Protein AF-A0A2V9HTV8-F1 (afdb_monomer)

Structure (mmCIF, N/CA/C/O backbone):
data_AF-A0A2V9HTV8-F1
#
_entry.id   AF-A0A2V9HTV8-F1
#
loop_
_atom_site.group_PDB
_atom_site.id
_atom_site.type_symbol
_atom_site.label_atom_id
_atom_site.label_alt_id
_atom_site.label_comp_id
_atom_site.label_asym_id
_atom_site.label_entity_id
_atom_site.label_seq_id
_atom_site.pdbx_PDB_ins_code
_atom_site.Cartn_x
_atom_site.Cartn_y
_atom_site.Cartn_z
_atom_site.occupancy
_atom_site.B_iso_or_equiv
_atom_site.auth_seq_id
_atom_site.auth_comp_id
_atom_site.auth_asym_id
_atom_site.auth_atom_id
_atom_site.pdbx_PDB_model_num
ATOM 1 N N . MET A 1 1 ? 44.828 -43.468 23.298 1.00 42.31 1 MET A N 1
ATOM 2 C CA . MET A 1 1 ? 44.439 -43.102 24.678 1.00 42.31 1 MET A CA 1
ATOM 3 C C . MET A 1 1 ? 43.113 -42.371 24.552 1.00 42.31 1 MET A C 1
ATOM 5 O O . MET A 1 1 ? 43.125 -41.281 24.014 1.00 42.31 1 MET A O 1
ATOM 9 N N . LEU A 1 2 ? 41.938 -42.999 24.638 1.00 39.59 2 LEU A N 1
ATOM 10 C CA . LEU A 1 2 ? 41.305 -43.716 25.755 1.00 39.59 2 LEU A CA 1
ATOM 11 C C . LEU A 1 2 ? 41.186 -42.886 27.045 1.00 39.59 2 LEU A C 1
ATOM 13 O O . LEU A 1 2 ? 42.199 -42.633 27.688 1.00 39.59 2 LEU A O 1
ATOM 17 N N . VAL A 1 3 ? 39.909 -42.652 27.400 1.00 42.47 3 VAL A N 1
ATOM 18 C CA . VAL A 1 3 ? 39.307 -42.541 28.746 1.00 42.47 3 VAL A CA 1
ATOM 19 C C . VAL A 1 3 ? 39.385 -41.162 29.417 1.00 42.47 3 VAL A C 1
ATOM 21 O O . VAL A 1 3 ? 40.435 -40.540 29.399 1.00 42.47 3 VAL A O 1
ATOM 24 N N . SER A 1 4 ? 38.379 -40.626 30.116 1.00 41.91 4 SER A N 1
ATOM 25 C CA . SER A 1 4 ? 36.925 -40.843 30.294 1.00 41.91 4 SER A CA 1
ATOM 26 C C . SER A 1 4 ? 36.493 -39.911 31.445 1.00 41.91 4 SER A C 1
ATOM 28 O O . SER A 1 4 ? 37.281 -39.722 32.365 1.00 41.91 4 SER A O 1
ATOM 30 N N . SER A 1 5 ? 35.219 -39.492 31.438 1.00 42.72 5 SER A N 1
ATOM 31 C CA . SER A 1 5 ? 34.345 -39.275 32.617 1.00 42.72 5 SER A CA 1
ATOM 32 C C . SER A 1 5 ? 34.704 -38.130 33.603 1.00 42.72 5 SER A C 1
ATOM 34 O O . SER A 1 5 ? 35.845 -37.724 33.735 1.00 42.72 5 SER A O 1
ATOM 36 N N . SER A 1 6 ? 33.770 -37.495 34.318 1.00 41.62 6 SER A N 1
ATOM 37 C CA . SER A 1 6 ? 32.569 -38.065 34.933 1.00 41.62 6 SER A CA 1
ATOM 38 C C . SER A 1 6 ? 31.512 -37.006 35.252 1.00 41.62 6 SER A C 1
ATOM 40 O O . SER A 1 6 ? 31.788 -35.993 35.887 1.00 41.62 6 SER A O 1
ATOM 42 N N . SER A 1 7 ? 30.278 -37.328 34.885 1.00 47.00 7 SER A N 1
ATOM 43 C CA . SER A 1 7 ? 29.028 -36.844 35.462 1.00 47.00 7 SER A CA 1
ATOM 44 C C . SER A 1 7 ? 28.609 -37.735 36.641 1.00 47.00 7 SER A C 1
ATOM 46 O O . SER A 1 7 ? 28.584 -38.954 36.487 1.00 47.00 7 SER A O 1
ATOM 48 N N . THR A 1 8 ? 28.214 -37.138 37.765 1.00 44.12 8 THR A N 1
ATOM 49 C CA . THR A 1 8 ? 27.523 -37.750 38.927 1.00 44.12 8 THR A CA 1
ATOM 50 C C . THR A 1 8 ? 26.890 -36.595 39.713 1.00 44.12 8 THR A C 1
ATOM 52 O O . THR A 1 8 ? 27.555 -35.578 39.866 1.00 44.12 8 THR A O 1
ATOM 55 N N . GLY A 1 9 ? 25.675 -36.598 40.255 1.00 34.81 9 GLY A N 1
ATOM 56 C CA . GLY A 1 9 ? 24.605 -37.577 40.426 1.00 34.81 9 GLY A CA 1
ATOM 57 C C . GLY A 1 9 ? 23.534 -36.924 41.330 1.00 34.81 9 GLY A C 1
ATOM 58 O O . GLY A 1 9 ? 23.848 -36.037 42.120 1.00 34.81 9 GLY A O 1
ATOM 59 N N . THR A 1 10 ? 22.269 -37.315 41.180 1.00 42.50 10 THR A N 1
ATOM 60 C CA . THR A 1 10 ? 21.160 -37.103 42.147 1.00 42.50 10 THR A CA 1
ATOM 61 C C . THR A 1 10 ? 21.225 -38.199 43.252 1.00 42.50 10 THR A C 1
ATOM 63 O O . THR A 1 10 ? 22.145 -39.015 43.137 1.00 42.50 10 THR A O 1
ATOM 66 N N . PRO A 1 11 ? 20.291 -38.393 44.232 1.00 51.75 11 PRO A N 1
ATOM 67 C CA . PRO A 1 11 ? 19.027 -37.701 44.582 1.00 51.75 11 PRO A CA 1
ATOM 68 C C . PRO A 1 11 ? 18.702 -37.589 46.120 1.00 51.75 11 PRO A C 1
ATOM 70 O O . PRO A 1 11 ? 19.474 -38.032 46.957 1.00 51.75 11 PRO A O 1
ATOM 73 N N . TYR A 1 12 ? 17.489 -37.090 46.434 1.00 33.25 12 TYR A N 1
ATOM 74 C CA . TYR A 1 12 ? 16.622 -37.351 47.616 1.00 33.25 12 TYR A CA 1
ATOM 75 C C . TYR A 1 12 ? 17.035 -36.894 49.035 1.00 33.25 12 TYR A C 1
ATOM 77 O O . TYR A 1 12 ? 17.982 -37.414 49.606 1.00 33.25 12 TYR A O 1
ATOM 85 N N . ASP A 1 13 ? 16.171 -36.091 49.677 1.00 38.59 13 ASP A N 1
ATOM 86 C CA . ASP A 1 13 ? 15.741 -36.379 51.054 1.00 38.59 13 ASP A CA 1
ATOM 87 C C . ASP A 1 13 ? 14.323 -35.840 51.334 1.00 38.59 13 ASP A C 1
ATOM 89 O O . ASP A 1 13 ? 13.913 -34.796 50.827 1.00 38.59 13 ASP A O 1
ATOM 93 N N . SER A 1 14 ? 13.560 -36.613 52.101 1.00 42.34 14 SER A N 1
ATOM 94 C CA . SER A 1 14 ? 12.177 -36.382 52.516 1.00 42.34 14 SER A CA 1
ATOM 95 C C . SER A 1 14 ? 12.157 -36.233 54.029 1.00 42.34 14 SER A C 1
ATOM 97 O O . SER A 1 14 ?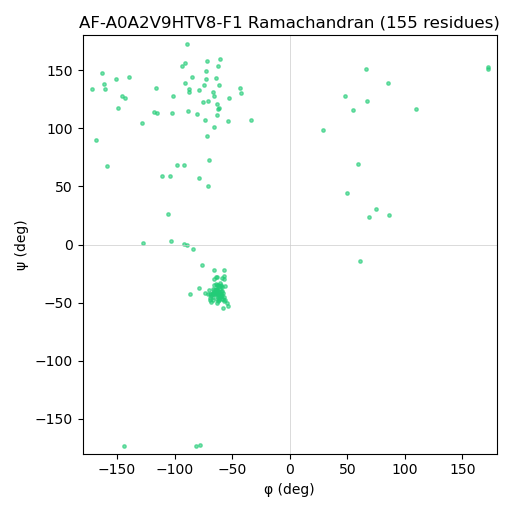 12.685 -37.101 54.712 1.00 42.34 14 SER A O 1
ATOM 99 N N . GLN A 1 15 ? 11.451 -35.245 54.583 1.00 39.50 15 GLN A N 1
ATOM 100 C CA . GLN A 1 15 ? 11.005 -35.357 55.973 1.00 39.50 15 GLN A CA 1
ATOM 101 C C . GLN A 1 15 ? 9.684 -34.628 56.219 1.00 39.50 15 GLN A C 1
ATOM 103 O O . GLN A 1 15 ? 9.564 -33.414 56.072 1.00 39.50 15 GLN A O 1
ATOM 108 N N . ALA A 1 16 ? 8.690 -35.430 56.596 1.00 37.16 16 ALA A N 1
ATOM 109 C CA . ALA A 1 16 ? 7.441 -35.022 57.211 1.00 37.16 16 ALA A CA 1
ATOM 110 C C . ALA A 1 16 ? 7.638 -34.883 58.731 1.00 37.16 16 ALA A C 1
ATOM 112 O O . ALA A 1 16 ? 8.337 -35.692 59.341 1.00 37.16 16 ALA A O 1
ATOM 113 N N . GLY A 1 17 ? 6.975 -33.901 59.342 1.00 35.94 17 GLY A N 1
ATOM 114 C CA . GLY A 1 17 ? 6.883 -33.719 60.791 1.00 35.94 17 GLY A CA 1
ATOM 115 C C . GLY A 1 17 ? 5.513 -33.147 61.154 1.00 35.94 17 GLY A C 1
ATOM 116 O O . GLY A 1 17 ? 5.056 -32.190 60.535 1.00 35.94 17 GLY A O 1
ATOM 117 N N . ALA A 1 18 ? 4.834 -33.798 62.095 1.00 35.00 18 ALA A N 1
ATOM 118 C CA . ALA A 1 18 ? 3.426 -33.627 62.431 1.00 35.00 18 ALA A CA 1
ATOM 119 C C . ALA A 1 18 ? 3.157 -32.617 63.572 1.00 35.00 18 ALA A C 1
ATOM 121 O O . ALA A 1 18 ? 3.994 -32.448 64.449 1.00 35.00 18 ALA A O 1
ATOM 122 N N . ALA A 1 19 ? 1.941 -32.046 63.527 1.00 35.50 19 ALA A N 1
ATOM 123 C CA . ALA A 1 19 ? 0.983 -31.678 64.592 1.00 35.50 19 ALA A CA 1
ATOM 124 C C . ALA A 1 19 ? 1.405 -30.888 65.858 1.00 35.50 19 ALA A C 1
ATOM 126 O O . ALA A 1 19 ? 2.208 -31.371 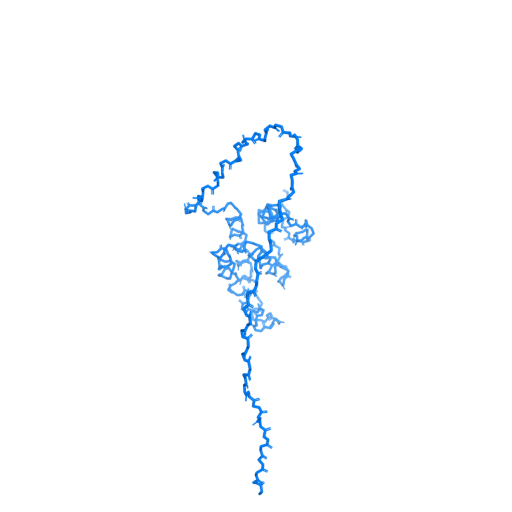66.644 1.00 35.50 19 ALA A O 1
ATOM 127 N N . ASP A 1 20 ? 0.686 -29.783 66.139 1.00 41.00 20 ASP A N 1
ATOM 128 C CA . ASP A 1 20 ? -0.145 -29.606 67.360 1.00 41.00 20 ASP A CA 1
ATOM 129 C C . ASP A 1 20 ? -1.159 -28.430 67.189 1.00 41.00 20 ASP A C 1
ATOM 131 O O . ASP A 1 20 ? -0.838 -27.474 66.474 1.00 41.00 20 ASP A O 1
ATOM 135 N N . PRO A 1 21 ? -2.382 -28.456 67.779 1.00 49.69 21 PRO A N 1
ATOM 136 C CA . PRO A 1 21 ? -3.416 -27.435 67.618 1.00 49.69 21 PRO A CA 1
ATOM 137 C C . PRO A 1 21 ? -3.492 -26.479 68.825 1.00 49.69 21 PRO A C 1
ATOM 139 O O . PRO A 1 21 ? -3.660 -26.895 69.968 1.00 49.69 21 PRO A O 1
ATOM 142 N N . GLY A 1 22 ? -3.447 -25.172 68.564 1.00 36.47 22 GLY A N 1
ATOM 143 C CA . GLY A 1 22 ? -3.573 -24.128 69.584 1.00 36.47 22 GLY A CA 1
ATOM 144 C C . GLY A 1 22 ? -4.824 -23.278 69.385 1.00 36.47 22 GLY A C 1
ATOM 145 O O . GLY A 1 22 ? -4.938 -22.548 68.405 1.00 36.47 22 GLY A O 1
ATOM 146 N N . ALA A 1 23 ? -5.758 -23.382 70.328 1.00 37.62 23 ALA A N 1
ATOM 147 C CA . ALA A 1 23 ? -6.948 -22.554 70.446 1.00 37.62 23 ALA A CA 1
ATOM 148 C C . ALA A 1 23 ? -6.609 -21.075 70.719 1.00 37.62 23 ALA A C 1
ATOM 150 O O . ALA A 1 23 ? -5.715 -20.768 71.502 1.00 37.62 23 ALA A O 1
ATOM 151 N N . GLY A 1 24 ? -7.391 -20.168 70.132 1.00 40.91 24 GLY A N 1
ATOM 152 C CA . GLY A 1 24 ? -7.340 -18.735 70.414 1.00 40.91 24 GLY A CA 1
ATOM 153 C C . GLY A 1 24 ? -8.542 -18.020 69.806 1.00 40.91 24 GLY A C 1
ATOM 154 O O . GLY A 1 24 ? -8.517 -17.620 68.647 1.00 40.91 24 GLY A O 1
ATOM 155 N N . GLN A 1 25 ? -9.621 -17.916 70.582 1.00 37.19 25 GLN A N 1
ATOM 156 C CA . GLN A 1 25 ? -10.710 -16.971 70.348 1.00 37.19 25 GLN A CA 1
ATOM 157 C C . GLN A 1 25 ? -10.196 -15.569 70.664 1.00 37.19 25 GLN A C 1
ATOM 159 O O . GLN A 1 25 ? -9.849 -15.358 71.816 1.00 37.19 25 GLN A O 1
ATOM 164 N N . GLU A 1 26 ? -10.259 -14.613 69.734 1.00 38.28 26 GLU A N 1
ATOM 165 C CA . GLU A 1 26 ? -10.462 -13.207 70.098 1.00 38.28 26 GLU A CA 1
ATOM 166 C C . GLU A 1 26 ? -11.360 -12.494 69.082 1.00 38.28 26 GLU A C 1
ATOM 168 O O . GLU A 1 26 ? -11.194 -12.523 67.864 1.00 38.28 26 GLU A O 1
ATOM 173 N N . THR A 1 27 ? -12.387 -11.902 69.667 1.00 39.66 27 THR A N 1
ATOM 174 C CA . THR A 1 27 ? -13.497 -11.151 69.108 1.00 39.66 27 THR A CA 1
ATOM 175 C C . THR A 1 27 ? -13.072 -9.763 68.638 1.00 39.66 27 THR A C 1
ATOM 177 O O . THR A 1 27 ? -12.414 -9.036 69.375 1.00 39.66 27 THR A O 1
ATOM 180 N N . GLY A 1 28 ? -13.560 -9.338 67.471 1.00 37.81 28 GLY A N 1
ATOM 181 C CA . GLY A 1 28 ? -13.394 -7.968 66.981 1.00 37.81 28 GLY A CA 1
ATOM 182 C C . GLY A 1 28 ? -14.435 -7.602 65.927 1.00 37.81 28 GLY A C 1
ATOM 183 O O . GLY A 1 28 ? -14.111 -7.435 64.757 1.00 37.81 28 GLY A O 1
ATOM 184 N N . ALA A 1 29 ? -15.707 -7.509 66.323 1.00 36.97 29 ALA A N 1
ATOM 185 C CA . ALA A 1 29 ? -16.778 -7.024 65.457 1.00 36.97 29 ALA A CA 1
ATOM 186 C C . ALA A 1 29 ? -16.665 -5.498 65.282 1.00 36.97 29 ALA A C 1
ATOM 188 O O . ALA A 1 29 ? -16.986 -4.741 66.196 1.00 36.97 29 ALA A O 1
ATOM 189 N N . SER A 1 30 ? -16.232 -5.051 64.099 1.00 40.44 30 SER A N 1
ATOM 190 C CA . SER A 1 30 ? -16.295 -3.647 63.681 1.00 40.44 30 SER A CA 1
ATOM 191 C C . SER A 1 30 ? -17.186 -3.499 62.447 1.00 40.44 30 SER A C 1
ATOM 193 O O . SER A 1 30 ? -16.926 -4.020 61.366 1.00 40.44 30 SER A O 1
ATOM 195 N N . THR A 1 31 ? -18.294 -2.808 62.678 1.00 47.94 31 THR A N 1
ATOM 196 C CA . THR A 1 31 ? -19.390 -2.395 61.796 1.00 47.94 31 THR A CA 1
ATOM 197 C C . THR A 1 31 ? -18.971 -1.862 60.418 1.00 47.94 31 THR A C 1
ATOM 199 O O . THR A 1 31 ? -18.177 -0.927 60.356 1.00 47.94 31 THR A O 1
ATOM 202 N N . ARG A 1 32 ? -19.643 -2.314 59.339 1.00 38.84 32 ARG A N 1
ATOM 203 C CA . ARG A 1 32 ? -20.146 -1.484 58.209 1.00 38.84 32 ARG A CA 1
ATOM 204 C C . ARG A 1 32 ? -21.046 -2.301 57.258 1.00 38.84 32 ARG A C 1
ATOM 206 O O . ARG A 1 32 ? -20.733 -3.429 56.903 1.00 38.84 32 ARG A O 1
ATOM 213 N N . ARG A 1 33 ? -22.194 -1.716 56.886 1.00 43.38 33 ARG A N 1
ATOM 214 C CA . ARG A 1 33 ? -23.213 -2.253 55.956 1.00 43.38 33 ARG A CA 1
ATOM 215 C C . ARG A 1 33 ? -22.781 -2.106 54.466 1.00 43.38 33 ARG A C 1
ATOM 217 O O . ARG A 1 33 ? -21.665 -1.674 54.201 1.00 43.38 33 ARG A O 1
ATOM 224 N N . PRO A 1 34 ? -23.668 -2.402 53.496 1.00 46.94 34 PRO A N 1
ATOM 225 C CA . PRO A 1 34 ? -23.554 -3.458 52.492 1.00 46.94 34 PRO A CA 1
ATOM 226 C C . PRO A 1 34 ? -22.868 -3.000 51.188 1.00 46.94 34 PRO A C 1
ATOM 228 O O . PRO A 1 34 ? -23.177 -1.936 50.649 1.00 46.94 34 PRO A O 1
ATOM 231 N N . ALA A 1 35 ? -22.001 -3.829 50.606 1.00 42.22 35 ALA A N 1
ATOM 232 C CA . ALA A 1 35 ? -21.516 -3.577 49.253 1.00 42.22 35 ALA A CA 1
ATOM 233 C C . ALA A 1 35 ? -22.559 -4.060 48.231 1.00 42.22 35 ALA A C 1
ATOM 235 O O . ALA A 1 35 ? -22.848 -5.250 48.117 1.00 42.22 35 ALA A O 1
ATOM 236 N N . ARG A 1 36 ? -23.144 -3.089 47.522 1.00 41.56 36 ARG A N 1
ATOM 237 C CA . ARG A 1 36 ? -23.938 -3.250 46.300 1.00 41.56 36 ARG A CA 1
ATOM 238 C C . ARG A 1 36 ? -23.297 -4.263 45.348 1.00 41.56 36 ARG A C 1
ATOM 240 O O . ARG A 1 36 ? -22.145 -4.093 44.963 1.00 41.56 36 ARG A O 1
ATOM 247 N N . LEU A 1 37 ? -24.098 -5.214 44.876 1.00 44.84 37 LEU A N 1
ATOM 248 C CA . LEU A 1 37 ? -23.867 -5.891 43.603 1.00 44.84 37 LEU A CA 1
ATOM 249 C C . LEU A 1 37 ? -23.971 -4.840 42.490 1.00 44.84 37 LEU A C 1
ATOM 251 O O . LEU A 1 37 ? -25.044 -4.289 42.244 1.00 44.84 37 LEU A O 1
ATOM 255 N N . THR A 1 38 ? -22.857 -4.524 41.840 1.00 52.59 38 THR A N 1
ATOM 256 C CA . THR A 1 38 ? -22.876 -3.883 40.526 1.00 52.59 38 THR A CA 1
ATOM 257 C C . THR A 1 38 ? -23.155 -4.968 39.481 1.00 52.59 38 THR A C 1
ATOM 259 O O . THR A 1 38 ? -22.505 -6.014 39.513 1.00 52.59 38 THR A O 1
ATOM 262 N N . PRO A 1 39 ? -24.082 -4.775 38.525 1.00 44.25 39 PRO A N 1
ATOM 263 C CA . PRO A 1 39 ? -24.077 -5.572 37.310 1.00 44.25 39 PRO A CA 1
ATOM 264 C C . PRO A 1 39 ? -22.877 -5.095 36.488 1.00 44.25 39 PRO A C 1
ATOM 266 O O . PRO A 1 39 ? -22.935 -4.084 35.788 1.00 44.25 39 PRO A O 1
ATOM 269 N N . GLY A 1 40 ? -21.748 -5.776 36.658 1.00 41.97 40 GLY A N 1
ATOM 270 C CA . GLY A 1 40 ? -20.586 -5.618 35.800 1.00 41.97 40 GLY A CA 1
ATOM 271 C C . GLY A 1 40 ? -20.938 -6.112 34.405 1.00 41.97 40 GLY A C 1
ATOM 272 O O . GLY A 1 40 ? -21.033 -7.312 34.188 1.00 41.97 40 GLY A O 1
ATOM 273 N N . VAL A 1 41 ? -21.209 -5.151 33.522 1.00 49.53 41 VAL A N 1
ATOM 274 C CA . VAL A 1 41 ? -21.026 -5.165 32.065 1.00 49.53 41 VAL A CA 1
ATOM 275 C C . VAL A 1 41 ? -21.134 -6.555 31.436 1.00 49.53 41 VAL A C 1
ATOM 277 O O . VAL A 1 41 ? -20.177 -7.326 31.402 1.00 49.53 41 VAL A O 1
ATOM 280 N N . SER A 1 42 ? -22.313 -6.847 30.883 1.00 41.75 42 SER A N 1
ATOM 281 C CA . SER A 1 42 ? -22.476 -7.924 29.912 1.00 41.75 42 SER A CA 1
ATOM 282 C C . SER A 1 42 ? -21.462 -7.684 28.793 1.00 41.75 42 SER A C 1
ATOM 284 O O . SER A 1 42 ? -21.586 -6.723 28.033 1.00 41.75 42 SER A O 1
ATOM 286 N N . SER A 1 43 ? -20.402 -8.494 28.766 1.00 43.81 43 SER A N 1
ATOM 287 C CA . SER A 1 43 ? -19.404 -8.503 27.702 1.00 43.81 43 SER A CA 1
ATOM 288 C C . SER A 1 43 ? -20.059 -9.087 26.455 1.00 43.81 43 SER A C 1
ATOM 290 O O . SER A 1 43 ? -19.820 -10.224 26.055 1.00 43.81 43 SER A O 1
ATOM 292 N N . THR A 1 44 ? -20.941 -8.301 25.845 1.00 47.69 44 THR A N 1
ATOM 293 C CA . THR A 1 44 ? -21.466 -8.540 24.506 1.00 47.69 44 THR A CA 1
ATOM 294 C C . THR A 1 44 ? -20.412 -8.088 23.499 1.00 47.69 44 THR A C 1
ATOM 296 O O . THR A 1 44 ? -20.660 -7.245 22.650 1.00 47.69 44 THR A O 1
ATOM 299 N N . TYR A 1 45 ? -19.211 -8.650 23.594 1.00 47.91 45 TYR A N 1
ATOM 300 C CA . TYR A 1 45 ? -18.326 -8.794 22.443 1.00 47.91 45 TYR A CA 1
ATOM 301 C C . TYR A 1 45 ? -18.384 -10.261 22.034 1.00 47.91 45 TYR A C 1
ATOM 303 O O . TYR A 1 45 ? -17.405 -11.005 22.061 1.00 47.91 45 TYR A O 1
ATOM 311 N N . ILE A 1 46 ? -19.603 -10.699 21.707 1.00 53.25 46 ILE A N 1
ATOM 312 C CA . ILE A 1 46 ? -19.790 -11.939 20.973 1.00 53.25 46 ILE A CA 1
ATOM 313 C C . ILE A 1 46 ? -19.075 -11.745 19.640 1.00 53.25 46 ILE A C 1
ATOM 315 O O . ILE A 1 46 ? -19.411 -10.855 18.862 1.00 53.25 46 ILE A O 1
ATOM 319 N N . ARG A 1 47 ? -18.057 -12.584 19.439 1.00 51.19 47 ARG A N 1
ATOM 320 C CA . ARG A 1 47 ? -17.374 -12.853 18.177 1.00 51.19 47 ARG A CA 1
ATOM 321 C C . ARG A 1 47 ? -18.351 -12.764 17.004 1.00 51.19 47 ARG A C 1
ATOM 323 O O . ARG A 1 47 ? -19.123 -13.692 16.783 1.00 51.19 47 ARG A O 1
ATOM 330 N N . PHE A 1 48 ? -18.244 -11.708 16.209 1.00 47.88 48 PHE A N 1
ATOM 331 C CA . PHE A 1 48 ? -18.673 -11.743 14.816 1.00 47.88 48 PHE A CA 1
ATOM 332 C C . PHE A 1 48 ? -17.452 -12.149 13.987 1.00 47.88 48 PHE A C 1
ATOM 334 O O . PHE A 1 48 ? -16.812 -11.341 13.323 1.00 47.88 48 PHE A O 1
ATOM 341 N N . ARG A 1 49 ? -17.039 -13.409 14.155 1.00 61.22 49 ARG A N 1
ATOM 342 C CA . ARG A 1 49 ? -16.075 -14.047 13.261 1.00 61.22 49 ARG A CA 1
ATOM 343 C C . ARG A 1 49 ? -16.898 -14.646 12.122 1.00 61.22 49 ARG A C 1
ATOM 345 O O . ARG A 1 49 ? -17.855 -15.352 12.412 1.00 61.22 49 ARG A O 1
ATOM 352 N N . GLU A 1 50 ? -16.460 -14.365 10.896 1.00 52.22 50 GLU A N 1
ATOM 353 C CA . GLU A 1 50 ? -16.823 -14.980 9.606 1.00 52.22 50 GLU A CA 1
ATOM 354 C C . GLU A 1 50 ? -17.665 -14.124 8.629 1.00 52.22 50 GLU A C 1
ATOM 356 O O . GLU A 1 50 ? -18.809 -13.759 8.877 1.00 52.22 50 GLU A O 1
ATOM 361 N N . SER A 1 51 ? -17.010 -13.862 7.483 1.00 50.62 51 SER A N 1
ATOM 362 C CA . SER A 1 51 ? -17.483 -13.412 6.161 1.00 50.62 51 SER A CA 1
ATOM 363 C C . SER A 1 51 ? -17.670 -11.921 5.827 1.00 50.62 51 SER A C 1
ATOM 365 O O . SER A 1 51 ? -18.380 -11.608 4.871 1.00 50.62 51 SER A O 1
ATOM 367 N N . ALA A 1 52 ? -16.974 -10.996 6.488 1.00 56.78 52 ALA A N 1
ATOM 368 C CA . ALA A 1 52 ? -16.757 -9.660 5.924 1.00 56.78 52 ALA A CA 1
ATOM 369 C C . ALA A 1 52 ? -15.266 -9.324 5.968 1.00 56.78 52 ALA A C 1
ATOM 371 O O . ALA A 1 52 ? -14.742 -9.020 7.036 1.00 56.78 52 ALA A O 1
ATOM 372 N N . VAL A 1 53 ? -14.587 -9.387 4.816 1.00 68.69 53 VAL A N 1
ATOM 373 C CA . VAL A 1 53 ? -13.221 -8.858 4.683 1.00 68.69 53 VAL A CA 1
ATOM 374 C C . VAL A 1 53 ? -13.241 -7.415 5.182 1.00 68.69 53 VAL A C 1
ATOM 376 O O . VAL A 1 53 ? -14.095 -6.612 4.753 1.00 68.69 53 VAL A O 1
ATOM 379 N N . SER A 1 54 ? -12.359 -7.098 6.131 1.00 87.88 54 SER A N 1
ATOM 380 C CA . SER A 1 54 ? -12.364 -5.780 6.748 1.00 87.88 54 SER A CA 1
ATOM 381 C C . SER A 1 54 ? -12.078 -4.718 5.678 1.00 87.88 54 SER A C 1
ATOM 383 O O . SER A 1 54 ? -11.509 -4.995 4.618 1.00 87.88 54 SER A O 1
ATOM 385 N N . LEU A 1 55 ? -12.554 -3.488 5.886 1.00 93.44 55 LEU A N 1
ATOM 386 C CA . LEU A 1 55 ? -12.219 -2.402 4.958 1.00 93.44 55 LEU A CA 1
ATOM 387 C C . LEU A 1 55 ? -10.705 -2.165 4.918 1.00 93.44 55 LEU A C 1
ATOM 389 O O . LEU A 1 55 ? -10.184 -1.860 3.853 1.00 93.44 55 LEU A O 1
ATOM 393 N N . LEU A 1 56 ? -10.027 -2.377 6.050 1.00 95.38 56 LEU A N 1
ATOM 394 C CA . LEU A 1 56 ? -8.578 -2.306 6.174 1.00 95.38 56 LEU A CA 1
ATOM 395 C C . LEU A 1 56 ? -7.888 -3.288 5.218 1.00 95.38 56 LEU A C 1
ATOM 397 O O . LEU A 1 56 ? -7.107 -2.849 4.378 1.00 95.38 56 LEU A O 1
ATOM 401 N N . ASP A 1 57 ? -8.243 -4.573 5.278 1.00 95.88 57 ASP A N 1
ATOM 402 C CA . ASP A 1 57 ? -7.626 -5.603 4.429 1.00 95.88 57 ASP A CA 1
ATOM 403 C C . ASP A 1 57 ? -7.880 -5.305 2.949 1.00 95.88 57 ASP A C 1
ATOM 405 O O . ASP A 1 57 ? -6.968 -5.383 2.134 1.00 95.88 57 ASP A O 1
ATOM 409 N N . ARG A 1 58 ? -9.095 -4.853 2.601 1.00 96.38 58 ARG A N 1
ATOM 410 C CA . ARG A 1 58 ? -9.427 -4.458 1.221 1.00 96.38 58 ARG A CA 1
ATOM 411 C C . ARG A 1 58 ? -8.614 -3.271 0.724 1.00 96.38 58 ARG A C 1
ATOM 413 O O . ARG A 1 58 ? -8.272 -3.236 -0.457 1.00 96.38 58 ARG A O 1
ATOM 420 N N . TRP A 1 59 ? -8.341 -2.281 1.573 1.00 98.06 59 TRP A N 1
ATOM 421 C CA . TRP A 1 59 ? -7.502 -1.144 1.191 1.00 98.06 59 TRP A CA 1
ATOM 422 C C . TRP A 1 59 ? -6.061 -1.580 0.943 1.00 98.06 59 TRP A C 1
ATOM 424 O O . TRP A 1 59 ? -5.476 -1.151 -0.049 1.00 98.06 59 TRP A O 1
ATOM 434 N N . ILE A 1 60 ? -5.526 -2.450 1.802 1.00 98.19 60 ILE A N 1
ATOM 435 C CA . ILE A 1 60 ? -4.167 -2.984 1.670 1.00 98.19 60 ILE A CA 1
ATOM 436 C C . ILE A 1 60 ? -4.058 -3.865 0.420 1.00 98.19 60 ILE A C 1
ATOM 438 O O . ILE A 1 60 ? -3.165 -3.647 -0.393 1.00 98.19 60 ILE A O 1
ATOM 442 N N . GLU A 1 61 ? -4.996 -4.789 0.205 1.00 97.50 61 GLU A N 1
ATOM 443 C CA . GLU A 1 61 ? -5.017 -5.668 -0.973 1.00 97.50 61 GLU A CA 1
ATOM 444 C C . GLU A 1 61 ? -5.137 -4.863 -2.278 1.00 97.50 61 GLU A C 1
ATOM 446 O O . GLU A 1 61 ? -4.390 -5.095 -3.227 1.00 97.50 61 GLU A O 1
ATOM 451 N N . SER A 1 62 ? -6.004 -3.844 -2.307 1.00 98.06 62 SER A N 1
ATOM 452 C CA . SER A 1 62 ? -6.148 -2.966 -3.480 1.00 98.06 62 SER A CA 1
ATOM 453 C C . SER A 1 62 ? -4.886 -2.139 -3.757 1.00 98.06 62 SER A C 1
ATOM 455 O O . SER A 1 62 ? -4.560 -1.880 -4.914 1.00 98.06 62 SER A O 1
ATOM 457 N N . ALA A 1 63 ? -4.165 -1.710 -2.715 1.00 98.31 63 ALA A N 1
ATOM 458 C CA . ALA A 1 63 ? -2.879 -1.037 -2.882 1.00 98.31 63 ALA A CA 1
ATOM 459 C C . ALA A 1 63 ? -1.808 -2.007 -3.413 1.00 98.31 63 ALA A C 1
ATOM 461 O O . ALA A 1 63 ? -1.072 -1.666 -4.341 1.00 98.31 63 ALA A O 1
ATOM 462 N N . ALA A 1 64 ? -1.768 -3.231 -2.877 1.00 98.12 64 ALA A N 1
ATOM 463 C CA . ALA A 1 64 ? -0.856 -4.288 -3.305 1.00 98.12 64 ALA A CA 1
ATOM 464 C C . ALA A 1 64 ? -1.036 -4.656 -4.787 1.00 98.12 64 ALA A C 1
ATOM 466 O O . ALA A 1 64 ? -0.049 -4.896 -5.481 1.00 98.12 64 ALA A O 1
ATOM 467 N N . ASP A 1 65 ? -2.271 -4.634 -5.300 1.00 98.19 65 ASP A N 1
ATOM 468 C CA . ASP A 1 65 ? -2.565 -4.869 -6.719 1.00 98.19 65 ASP A CA 1
ATOM 469 C C . ASP A 1 65 ? -1.832 -3.898 -7.651 1.00 98.19 65 ASP A C 1
ATOM 471 O O . ASP A 1 65 ? -1.208 -4.312 -8.635 1.00 98.19 65 ASP A O 1
ATOM 475 N N . GLU A 1 66 ? -1.894 -2.595 -7.362 1.00 98.06 66 GLU A N 1
ATOM 476 C CA . GLU A 1 66 ? -1.172 -1.614 -8.167 1.00 98.06 66 GLU A CA 1
ATOM 477 C C . GLU A 1 66 ? 0.341 -1.759 -7.993 1.00 98.06 66 GLU A C 1
ATOM 479 O O . GLU A 1 66 ? 1.072 -1.730 -8.987 1.00 98.06 66 GLU A O 1
ATOM 484 N N . VAL A 1 67 ? 0.808 -1.920 -6.756 1.00 97.69 67 VAL A N 1
ATOM 485 C CA . VAL A 1 67 ? 2.240 -1.993 -6.454 1.00 97.69 67 VAL A CA 1
ATOM 486 C C . VAL A 1 67 ? 2.882 -3.193 -7.146 1.00 97.69 67 VAL A C 1
ATOM 488 O O . VAL A 1 67 ? 3.854 -3.008 -7.877 1.00 97.69 67 VAL A O 1
ATOM 491 N N . GLN A 1 68 ? 2.293 -4.388 -7.053 1.00 97.25 68 GLN A N 1
ATOM 492 C CA . GLN A 1 68 ? 2.804 -5.573 -7.750 1.00 97.25 68 GLN A CA 1
ATOM 493 C C . GLN A 1 68 ? 2.814 -5.385 -9.274 1.00 97.25 68 GLN A C 1
ATOM 495 O O . GLN A 1 68 ? 3.758 -5.782 -9.959 1.00 97.25 68 GLN A O 1
ATOM 500 N N . ARG A 1 69 ? 1.792 -4.730 -9.840 1.00 96.00 69 ARG A N 1
ATOM 501 C CA . ARG A 1 69 ? 1.769 -4.409 -11.275 1.00 96.00 69 ARG A CA 1
ATOM 502 C C . ARG A 1 69 ? 2.941 -3.503 -11.671 1.00 96.00 69 ARG A C 1
ATOM 504 O O . ARG A 1 69 ? 3.525 -3.706 -12.735 1.00 96.00 69 ARG A O 1
ATOM 511 N N . LEU A 1 70 ? 3.275 -2.504 -10.853 1.00 94.75 70 LEU A N 1
ATOM 512 C CA . LEU A 1 70 ? 4.398 -1.592 -11.097 1.00 94.75 70 LEU A CA 1
ATOM 513 C C . LEU A 1 70 ? 5.753 -2.298 -10.961 1.00 94.75 70 LEU A C 1
ATOM 515 O O . LEU A 1 70 ? 6.604 -2.129 -11.835 1.00 94.75 70 LEU A O 1
ATOM 519 N N . VAL A 1 71 ? 5.907 -3.143 -9.942 1.00 92.25 71 VAL A N 1
ATOM 520 C CA . VAL A 1 71 ? 7.074 -4.016 -9.743 1.00 92.25 71 VAL A CA 1
ATOM 521 C C . VAL A 1 71 ? 7.326 -4.858 -10.995 1.00 92.25 71 VAL A C 1
ATOM 523 O O . VAL A 1 71 ? 8.405 -4.806 -11.589 1.00 92.25 71 VAL A O 1
ATOM 526 N N . ASN A 1 72 ? 6.294 -5.557 -11.475 1.00 91.31 72 ASN A N 1
ATOM 527 C CA . ASN A 1 72 ? 6.380 -6.408 -12.663 1.00 91.31 72 ASN A CA 1
ATOM 528 C C . ASN A 1 72 ? 6.781 -5.610 -13.916 1.00 91.31 72 ASN A C 1
ATOM 530 O O . ASN A 1 72 ? 7.592 -6.069 -14.723 1.00 91.31 72 ASN A O 1
ATOM 534 N N . LEU A 1 73 ? 6.250 -4.391 -14.080 1.00 90.62 73 LEU A N 1
ATOM 535 C CA . LEU A 1 73 ? 6.627 -3.497 -15.179 1.00 90.62 73 LEU A CA 1
ATOM 536 C C . LEU A 1 73 ? 8.098 -3.075 -15.105 1.00 90.62 73 LEU A C 1
ATOM 538 O O . LEU A 1 73 ? 8.756 -2.979 -16.142 1.00 90.62 73 LEU A O 1
ATOM 542 N N . GLN A 1 74 ? 8.619 -2.808 -13.911 1.00 87.81 74 GLN A N 1
ATOM 543 C CA . GLN A 1 74 ? 10.011 -2.411 -13.741 1.00 87.81 74 GLN A CA 1
ATOM 544 C C . GLN A 1 74 ? 10.963 -3.580 -13.988 1.00 87.81 74 GLN A C 1
ATOM 546 O O . GLN A 1 74 ? 11.925 -3.403 -14.733 1.00 87.81 74 GLN A O 1
ATOM 551 N N . PHE A 1 75 ? 10.655 -4.782 -13.492 1.00 84.88 75 PHE A N 1
ATOM 552 C CA . PHE A 1 75 ? 11.418 -5.992 -13.818 1.00 84.88 75 PHE A CA 1
ATOM 553 C C . PHE A 1 75 ? 11.446 -6.270 -15.325 1.00 84.88 75 PHE A C 1
ATOM 555 O O . PHE A 1 75 ? 12.508 -6.566 -15.881 1.00 84.88 75 PHE A O 1
ATOM 562 N N . ALA A 1 76 ? 10.309 -6.099 -16.008 1.00 84.88 76 ALA A N 1
ATOM 563 C CA . ALA A 1 76 ? 10.228 -6.250 -17.459 1.00 84.88 76 ALA A CA 1
ATOM 564 C C . ALA A 1 76 ? 11.089 -5.217 -18.214 1.00 84.88 76 ALA A C 1
ATOM 566 O O . ALA A 1 76 ? 11.662 -5.540 -19.252 1.00 84.88 76 ALA A O 1
ATOM 567 N N . ARG A 1 77 ? 11.203 -3.983 -17.701 1.00 82.00 77 ARG A N 1
ATOM 568 C CA . ARG A 1 77 ? 12.025 -2.911 -18.297 1.00 82.00 77 ARG A CA 1
ATOM 569 C C . ARG A 1 77 ? 13.515 -3.052 -17.993 1.00 82.00 77 ARG A C 1
ATOM 571 O O . ARG A 1 77 ? 14.331 -2.730 -18.850 1.00 82.00 77 ARG A O 1
ATOM 578 N N . ALA A 1 78 ? 13.861 -3.489 -16.785 1.00 71.31 78 ALA A N 1
ATOM 579 C CA . ALA A 1 78 ? 15.239 -3.568 -16.310 1.00 71.31 78 ALA A CA 1
ATOM 580 C C . ALA A 1 78 ? 16.010 -4.757 -16.900 1.00 71.31 78 ALA A C 1
ATOM 582 O O . ALA A 1 78 ? 17.236 -4.760 -16.853 1.00 71.31 78 ALA A O 1
ATOM 583 N N . G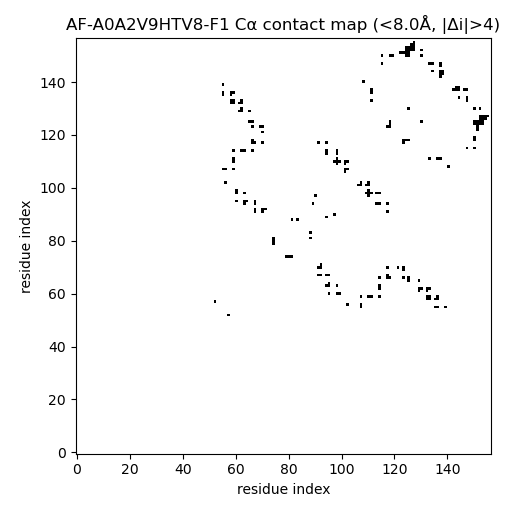LY A 1 79 ? 15.316 -5.763 -17.447 1.00 61.06 79 GLY A N 1
ATOM 584 C CA . GLY A 1 79 ? 15.957 -6.984 -17.923 1.00 61.06 79 GLY A CA 1
ATOM 585 C C . GLY A 1 79 ? 16.708 -7.681 -16.786 1.00 61.06 79 GLY A C 1
ATOM 586 O O . GLY A 1 79 ? 17.931 -7.689 -16.771 1.00 61.06 79 GLY A O 1
ATOM 587 N N . VAL A 1 80 ? 15.972 -8.239 -15.818 1.00 56.91 80 VAL A N 1
ATOM 588 C CA . VAL A 1 80 ? 16.448 -9.103 -14.704 1.00 56.91 80 VAL A CA 1
ATOM 589 C C . VAL A 1 80 ? 17.468 -8.478 -13.728 1.00 56.91 80 VAL A C 1
ATOM 591 O O . VAL A 1 80 ? 17.651 -9.000 -12.634 1.00 56.91 80 VAL A O 1
ATOM 594 N N . MET A 1 81 ? 18.106 -7.346 -14.028 1.00 51.53 81 MET A N 1
ATOM 595 C CA . MET A 1 81 ? 19.160 -6.790 -13.172 1.00 51.53 81 MET A CA 1
ATOM 596 C C . MET A 1 81 ? 18.649 -5.688 -12.243 1.00 51.53 81 MET A C 1
ATOM 598 O O . MET A 1 81 ? 19.031 -4.527 -12.366 1.00 51.53 81 MET A O 1
ATOM 602 N N . VAL A 1 82 ? 17.822 -6.061 -11.266 1.00 55.16 82 VAL A N 1
ATOM 603 C CA . VAL A 1 82 ? 17.785 -5.317 -9.997 1.00 55.16 82 VAL A CA 1
ATOM 604 C C . VAL A 1 82 ? 18.842 -5.972 -9.111 1.00 55.16 82 VAL A C 1
ATOM 606 O O . VAL A 1 82 ? 18.714 -7.152 -8.794 1.00 55.16 82 VAL A O 1
ATOM 609 N N . GLN A 1 83 ? 19.914 -5.251 -8.761 1.00 52.94 83 GLN A N 1
ATOM 610 C CA . GLN A 1 83 ? 20.971 -5.719 -7.845 1.00 52.94 83 GLN A CA 1
ATOM 611 C C . GLN A 1 83 ? 20.467 -5.794 -6.389 1.00 52.94 83 GLN A C 1
ATOM 613 O O . GLN A 1 83 ? 21.089 -5.255 -5.481 1.00 52.94 83 GLN A O 1
ATOM 618 N N . ALA A 1 84 ? 19.325 -6.433 -6.170 1.00 56.41 84 ALA A N 1
ATOM 619 C CA . ALA A 1 84 ? 18.844 -6.784 -4.846 1.00 56.41 84 ALA A CA 1
ATOM 620 C C . ALA A 1 84 ? 19.352 -8.194 -4.502 1.00 56.41 84 ALA A C 1
ATOM 622 O O . ALA A 1 84 ? 19.692 -8.973 -5.404 1.00 56.41 84 ALA A O 1
ATOM 623 N N . SER A 1 85 ? 19.455 -8.539 -3.217 1.00 58.75 85 SER A N 1
ATOM 624 C CA . SER A 1 85 ? 19.796 -9.916 -2.856 1.00 58.75 85 SER A CA 1
ATOM 625 C C . SER A 1 85 ? 18.723 -10.878 -3.390 1.00 58.75 85 SER A C 1
ATOM 627 O O . SER A 1 85 ? 17.592 -10.478 -3.662 1.00 58.75 85 SER A O 1
ATOM 629 N N . ALA A 1 86 ? 19.042 -12.166 -3.537 1.00 58.28 86 ALA A N 1
ATOM 630 C CA . ALA A 1 86 ? 18.052 -13.150 -3.992 1.00 58.28 86 ALA A CA 1
ATOM 631 C C . ALA A 1 86 ? 16.797 -13.198 -3.088 1.00 58.28 86 ALA A C 1
ATOM 633 O O . ALA A 1 86 ? 15.714 -13.528 -3.565 1.00 58.28 86 ALA A O 1
ATOM 634 N N . LEU A 1 87 ? 16.937 -12.848 -1.801 1.00 55.41 87 LEU A N 1
ATOM 635 C CA . LEU A 1 87 ? 15.828 -12.754 -0.849 1.00 55.41 87 LEU A CA 1
ATOM 636 C C . L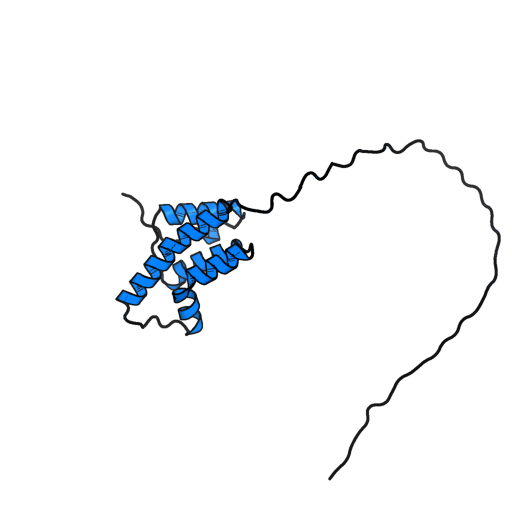EU A 1 87 ? 14.966 -11.507 -1.099 1.00 55.41 87 LEU A C 1
ATOM 638 O O . LEU A 1 87 ? 13.743 -11.608 -1.105 1.00 55.41 87 LEU A O 1
ATOM 642 N N . ASP A 1 88 ? 15.598 -10.368 -1.383 1.00 65.44 88 ASP A N 1
ATOM 643 C CA . ASP A 1 88 ? 14.902 -9.119 -1.720 1.00 65.44 88 ASP A CA 1
ATOM 644 C C . ASP A 1 88 ? 14.144 -9.258 -3.050 1.00 65.44 88 ASP A C 1
ATOM 646 O O . ASP A 1 88 ? 12.997 -8.840 -3.178 1.00 65.44 88 ASP A O 1
ATOM 650 N N . GLN A 1 89 ? 14.734 -9.943 -4.036 1.00 68.25 89 GLN A N 1
ATOM 651 C CA . GLN A 1 89 ? 14.055 -10.236 -5.300 1.00 68.25 89 GLN A CA 1
ATOM 652 C C . GLN A 1 89 ? 12.816 -11.122 -5.108 1.00 68.25 89 GLN A C 1
ATOM 654 O O . GLN A 1 89 ? 11.801 -10.875 -5.758 1.00 68.25 89 GLN A O 1
ATOM 659 N N . ALA A 1 90 ? 12.871 -12.117 -4.215 1.00 70.88 90 ALA A N 1
ATOM 660 C CA . ALA A 1 90 ? 11.719 -12.966 -3.903 1.00 70.88 90 ALA A CA 1
ATOM 661 C C . ALA A 1 90 ? 10.603 -12.174 -3.198 1.00 70.88 90 ALA A C 1
ATOM 663 O O . ALA A 1 90 ? 9.436 -12.300 -3.563 1.00 70.88 90 ALA A O 1
ATOM 664 N N . GLY A 1 91 ? 10.970 -11.297 -2.255 1.00 80.62 91 GLY A N 1
ATOM 665 C CA . GLY A 1 91 ? 10.028 -10.417 -1.555 1.00 80.62 91 GLY A CA 1
ATOM 666 C C . GLY A 1 91 ? 9.308 -9.417 -2.469 1.00 80.62 91 GLY A C 1
ATOM 667 O O . GLY A 1 91 ? 8.176 -9.032 -2.178 1.00 80.62 91 GLY A O 1
ATOM 668 N N . LEU A 1 92 ? 9.938 -9.023 -3.580 1.00 84.94 92 LEU A N 1
ATOM 669 C CA . LEU A 1 92 ? 9.348 -8.156 -4.603 1.00 84.94 92 LEU A CA 1
ATOM 670 C C . LEU A 1 92 ? 8.540 -8.938 -5.652 1.00 84.94 92 LEU A C 1
ATOM 672 O O . LEU A 1 92 ? 7.468 -8.493 -6.064 1.00 84.94 92 LEU A O 1
ATOM 676 N N . HIS A 1 93 ? 9.047 -10.082 -6.118 1.00 85.69 93 HIS A N 1
ATOM 677 C CA . HIS A 1 93 ? 8.408 -10.854 -7.187 1.00 85.69 93 HIS A CA 1
ATOM 678 C C . HIS A 1 93 ? 7.063 -11.446 -6.747 1.00 85.69 93 HIS A C 1
ATOM 680 O O . HIS A 1 93 ? 6.080 -11.290 -7.466 1.00 85.69 93 HIS A O 1
ATOM 686 N N . ASP A 1 94 ? 7.014 -12.039 -5.551 1.00 88.94 94 ASP A N 1
ATOM 687 C CA . ASP A 1 94 ? 5.818 -12.684 -4.984 1.00 88.94 94 ASP A CA 1
ATOM 688 C C . ASP A 1 94 ? 5.197 -11.828 -3.860 1.00 88.94 94 ASP A C 1
ATOM 690 O O . ASP A 1 94 ? 4.579 -12.322 -2.912 1.00 88.94 94 ASP A O 1
ATOM 694 N N . GLY A 1 95 ? 5.419 -10.509 -3.911 1.00 94.25 95 GLY A N 1
ATOM 695 C CA . GLY A 1 95 ? 5.070 -9.604 -2.819 1.00 94.25 95 GLY A CA 1
ATOM 696 C C . GLY A 1 95 ? 3.573 -9.576 -2.522 1.00 94.25 95 GLY A C 1
ATOM 697 O O . GLY A 1 95 ? 3.176 -9.531 -1.359 1.00 94.25 95 GLY A O 1
ATOM 698 N N . LYS A 1 96 ? 2.722 -9.681 -3.548 1.00 95.75 96 LYS A N 1
ATOM 699 C CA . LYS A 1 96 ? 1.268 -9.762 -3.364 1.00 95.75 96 LYS A CA 1
ATOM 700 C C . LYS A 1 96 ? 0.842 -11.037 -2.628 1.00 95.75 96 LYS A C 1
ATOM 702 O O . LYS A 1 96 ? -0.039 -10.960 -1.770 1.00 95.75 96 LYS A O 1
ATOM 707 N N . GLU A 1 97 ? 1.423 -12.192 -2.946 1.00 95.62 97 GLU A N 1
ATOM 708 C CA . GLU A 1 97 ? 1.142 -13.441 -2.233 1.00 95.62 97 GLU A CA 1
ATOM 709 C C . GLU A 1 97 ? 1.547 -13.340 -0.757 1.00 95.62 97 GLU A C 1
ATOM 711 O O . GLU A 1 97 ? 0.767 -13.727 0.111 1.00 95.62 97 GLU A O 1
ATOM 716 N N . ILE A 1 98 ? 2.709 -12.744 -0.473 1.00 95.62 98 ILE A N 1
ATOM 717 C CA . ILE A 1 98 ? 3.190 -12.494 0.895 1.00 95.62 98 ILE A CA 1
ATOM 718 C C . ILE A 1 98 ? 2.227 -11.571 1.658 1.00 95.62 98 ILE A C 1
ATOM 720 O O . ILE A 1 98 ? 1.828 -11.871 2.780 1.00 95.62 98 ILE A O 1
ATOM 724 N N . ILE A 1 99 ? 1.800 -10.465 1.040 1.00 97.56 99 ILE A N 1
ATOM 725 C CA . ILE A 1 99 ? 0.838 -9.523 1.634 1.00 97.56 99 ILE A CA 1
ATOM 726 C C . ILE A 1 99 ? -0.475 -10.228 1.975 1.00 97.56 99 ILE A C 1
ATOM 728 O O . ILE A 1 99 ? -1.035 -10.013 3.049 1.00 97.56 99 ILE A O 1
ATOM 732 N N . ARG A 1 100 ? -0.971 -11.077 1.070 1.00 96.75 100 ARG A N 1
ATOM 733 C CA . ARG A 1 100 ? -2.194 -11.845 1.303 1.00 96.75 100 ARG A CA 1
ATOM 734 C C . ARG A 1 100 ? -2.042 -12.810 2.475 1.00 96.75 100 ARG A C 1
ATOM 736 O O . ARG A 1 100 ? -2.962 -12.897 3.281 1.00 96.75 100 ARG A O 1
ATOM 743 N N . ASP A 1 101 ? -0.898 -13.480 2.592 1.00 96.50 101 ASP A N 1
ATOM 744 C CA . ASP A 1 101 ? -0.617 -14.378 3.712 1.00 96.50 101 ASP A CA 1
ATOM 745 C C . ASP A 1 101 ? -0.663 -13.631 5.056 1.00 96.50 101 ASP A C 1
ATOM 747 O O . ASP A 1 101 ? -1.339 -14.076 5.983 1.00 96.50 101 ASP A O 1
ATOM 751 N N . TYR A 1 102 ? -0.070 -12.434 5.145 1.00 96.94 102 TYR A N 1
ATOM 752 C CA . TYR A 1 102 ? -0.189 -11.594 6.344 1.00 96.94 102 TYR A CA 1
ATOM 753 C C . TYR A 1 102 ? -1.644 -11.220 6.661 1.00 96.94 102 TYR A C 1
ATOM 755 O O . TYR A 1 102 ? -2.068 -11.283 7.817 1.00 96.94 102 TYR A O 1
ATOM 763 N N . LEU A 1 103 ? -2.443 -10.853 5.654 1.00 96.19 103 LEU A N 1
ATOM 764 C CA . LEU A 1 103 ? -3.858 -10.519 5.858 1.00 96.19 103 LEU A CA 1
ATOM 765 C C . LEU A 1 103 ? -4.675 -11.731 6.333 1.00 96.19 103 LEU A C 1
ATOM 767 O O . LEU A 1 103 ? -5.464 -11.600 7.271 1.00 96.19 103 LEU A O 1
ATOM 771 N N . ASP A 1 104 ? -4.449 -12.909 5.749 1.00 95.56 104 ASP A N 1
ATOM 772 C CA . ASP A 1 104 ? -5.127 -14.157 6.122 1.00 95.56 104 ASP A CA 1
ATOM 773 C C . ASP A 1 104 ? -4.793 -14.584 7.570 1.00 95.56 104 ASP A C 1
ATOM 775 O O . ASP A 1 104 ? -5.630 -15.180 8.260 1.00 95.56 104 ASP A O 1
ATOM 779 N N . HIS A 1 105 ? -3.617 -14.199 8.077 1.00 94.88 105 HIS A N 1
ATOM 780 C CA . HIS A 1 105 ? -3.197 -14.406 9.467 1.00 94.88 105 HIS A CA 1
ATOM 781 C C . HIS A 1 105 ? -3.592 -13.271 10.429 1.00 94.88 105 HIS A C 1
ATOM 783 O O . HIS A 1 105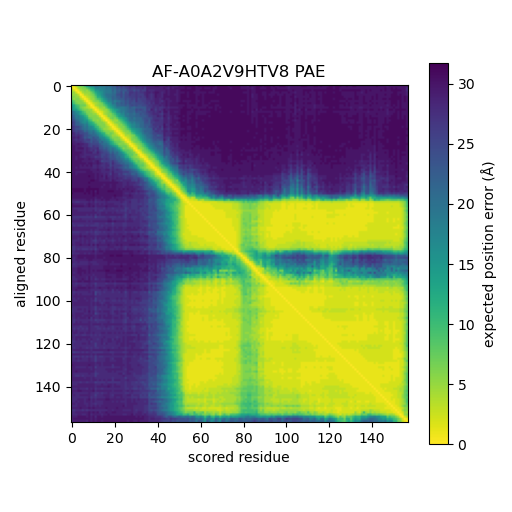 ? -3.364 -13.376 11.637 1.00 94.88 105 HIS A O 1
ATOM 789 N N . GLY A 1 106 ? -4.262 -12.221 9.942 1.00 94.81 106 GLY A N 1
ATOM 790 C CA . GLY A 1 106 ? -4.692 -11.092 10.767 1.00 94.81 106 GLY A CA 1
ATOM 791 C C . GLY A 1 106 ? -3.552 -10.148 11.153 1.00 94.81 106 GLY A C 1
ATOM 792 O O . GLY A 1 106 ? -3.615 -9.514 12.208 1.00 94.81 106 GLY A O 1
ATOM 793 N N . GLU A 1 107 ? -2.537 -10.032 10.296 1.00 96.69 107 GLU A N 1
ATOM 794 C CA . GLU A 1 107 ? -1.346 -9.194 10.463 1.00 96.69 107 GLU A CA 1
ATOM 795 C C . GLU A 1 107 ? -1.331 -8.008 9.467 1.00 96.69 107 GLU A C 1
ATOM 797 O O . GLU A 1 107 ? -0.390 -7.843 8.689 1.00 96.69 107 GLU A O 1
ATOM 802 N N . PRO A 1 108 ? -2.347 -7.119 9.470 1.00 96.31 108 PRO A N 1
ATOM 803 C CA . PRO A 1 108 ? -2.455 -6.040 8.484 1.00 96.31 108 PRO A CA 1
ATOM 804 C C . PRO A 1 108 ? -1.334 -4.996 8.593 1.00 96.31 108 PRO A C 1
ATOM 806 O O . PRO A 1 108 ? -1.044 -4.305 7.619 1.00 96.31 108 PRO A O 1
ATOM 809 N N . GLY A 1 109 ? -0.686 -4.888 9.758 1.00 96.06 109 GLY A N 1
ATOM 810 C CA . GLY A 1 109 ? 0.500 -4.050 9.933 1.00 96.06 109 GLY A CA 1
ATOM 811 C C . GLY A 1 109 ? 1.661 -4.531 9.062 1.00 96.06 109 GLY A C 1
ATOM 812 O O . GLY A 1 109 ? 2.180 -3.748 8.273 1.00 96.06 109 GLY A O 1
ATOM 813 N N . LEU A 1 110 ? 1.984 -5.829 9.125 1.00 96.81 110 LEU A N 1
ATOM 814 C CA . LEU A 1 110 ? 3.026 -6.442 8.291 1.00 96.81 110 LEU A CA 1
ATOM 815 C C . LEU A 1 110 ? 2.655 -6.391 6.807 1.00 96.81 110 LEU A C 1
ATOM 817 O O . LEU A 1 110 ? 3.497 -6.102 5.962 1.00 96.81 110 LEU A O 1
ATOM 821 N N . ALA A 1 111 ? 1.374 -6.589 6.490 1.00 98.06 111 ALA A N 1
ATOM 822 C CA . ALA A 1 111 ? 0.867 -6.455 5.130 1.00 98.06 111 ALA A CA 1
ATOM 823 C C . ALA A 1 111 ? 1.103 -5.041 4.560 1.00 98.06 111 ALA A C 1
ATOM 825 O O . ALA A 1 111 ? 1.592 -4.898 3.439 1.00 98.06 111 ALA A O 1
ATOM 826 N N . LEU A 1 112 ? 0.795 -3.986 5.328 1.00 98.06 112 LEU A N 1
ATOM 827 C CA . LEU A 1 112 ? 1.034 -2.607 4.894 1.00 98.06 112 LEU A CA 1
ATOM 828 C C . LEU A 1 112 ? 2.529 -2.267 4.840 1.00 98.06 112 LEU A C 1
ATOM 830 O O . LEU A 1 112 ? 2.958 -1.588 3.909 1.00 98.06 112 LEU A O 1
ATOM 834 N N . GLU A 1 113 ? 3.323 -2.734 5.802 1.00 96.75 113 GLU A N 1
ATOM 835 C CA . GLU A 1 113 ? 4.780 -2.567 5.782 1.00 96.75 113 GLU A CA 1
ATOM 836 C C . GLU A 1 113 ? 5.394 -3.195 4.528 1.00 96.75 113 GLU A C 1
ATOM 838 O O . GLU A 1 113 ? 6.235 -2.567 3.888 1.00 96.75 113 GLU A O 1
ATOM 843 N N . HIS A 1 114 ? 4.912 -4.367 4.104 1.00 97.50 114 HIS A N 1
ATOM 844 C CA . HIS A 1 114 ? 5.385 -5.014 2.879 1.00 97.50 114 HIS A CA 1
ATOM 845 C C . HIS A 1 114 ? 5.007 -4.224 1.618 1.00 97.50 114 HIS A C 1
ATOM 847 O O . HIS A 1 114 ? 5.829 -4.078 0.717 1.00 97.50 114 HIS A O 1
ATOM 853 N N . VAL A 1 115 ? 3.807 -3.627 1.568 1.00 98.25 115 VAL A N 1
ATOM 854 C CA . VAL A 1 115 ? 3.429 -2.690 0.488 1.00 98.25 115 VAL A CA 1
ATOM 855 C C . VAL A 1 115 ? 4.402 -1.508 0.421 1.00 98.25 115 VAL A C 1
ATOM 857 O O . VAL A 1 115 ? 4.856 -1.144 -0.664 1.00 98.25 115 VAL A O 1
ATOM 860 N N . LEU A 1 116 ? 4.725 -0.900 1.567 1.00 97.25 116 LEU A N 1
ATOM 861 C CA . LEU A 1 116 ? 5.633 0.249 1.638 1.00 97.25 116 LEU A CA 1
ATOM 862 C C . LEU A 1 116 ? 7.062 -0.130 1.244 1.00 97.25 116 LEU A C 1
ATOM 864 O O . LEU A 1 116 ? 7.676 0.596 0.465 1.00 97.25 116 LEU A O 1
ATOM 868 N N . TYR A 1 117 ? 7.542 -1.286 1.702 1.00 94.56 117 TYR A N 1
ATOM 869 C CA . TYR A 1 117 ? 8.826 -1.857 1.304 1.00 94.56 117 TYR A CA 1
ATOM 870 C C . TYR A 1 117 ? 8.936 -1.981 -0.219 1.00 94.56 117 TYR A C 1
ATOM 872 O O . TYR A 1 117 ? 9.889 -1.478 -0.807 1.00 94.56 117 TYR A O 1
ATOM 880 N N . MET A 1 118 ? 7.934 -2.569 -0.882 1.00 94.88 118 MET A N 1
ATOM 881 C CA . MET A 1 118 ? 7.950 -2.726 -2.340 1.00 94.88 118 MET A CA 1
ATOM 882 C C . MET A 1 118 ? 7.979 -1.382 -3.081 1.00 94.88 118 MET A C 1
ATOM 884 O O . MET A 1 118 ? 8.584 -1.279 -4.146 1.00 94.88 118 MET A O 1
ATOM 888 N N . ILE A 1 119 ? 7.315 -0.355 -2.543 1.00 95.06 119 ILE A N 1
ATOM 889 C CA . ILE A 1 119 ? 7.339 0.999 -3.108 1.00 95.06 119 ILE A CA 1
ATOM 890 C C . ILE A 1 119 ? 8.720 1.636 -2.936 1.00 95.06 119 ILE A C 1
ATOM 892 O O . ILE A 1 119 ? 9.239 2.210 -3.891 1.00 95.06 119 ILE A O 1
ATOM 896 N N . GLU A 1 120 ? 9.289 1.558 -1.734 1.00 92.69 12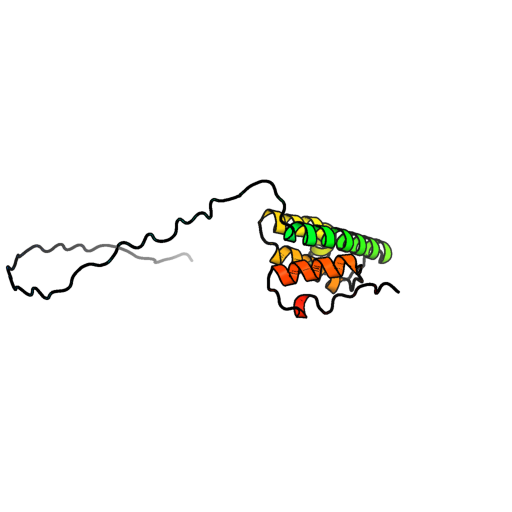0 GLU A N 1
ATOM 897 C CA . GLU A 1 120 ? 10.559 2.194 -1.380 1.00 92.69 120 GLU A CA 1
ATOM 898 C C . GLU A 1 120 ? 11.740 1.551 -2.111 1.00 92.69 120 GLU A C 1
ATOM 900 O O . GLU A 1 120 ? 12.514 2.256 -2.757 1.00 92.69 120 GLU A O 1
ATOM 905 N N . GLU A 1 121 ? 11.832 0.222 -2.082 1.00 90.94 121 GLU A N 1
ATOM 906 C CA . GLU A 1 121 ? 12.949 -0.544 -2.650 1.00 90.94 121 GLU A CA 1
ATOM 907 C C . GLU A 1 121 ? 13.121 -0.296 -4.155 1.00 90.94 121 GLU A C 1
ATOM 909 O O . GLU A 1 121 ? 14.227 -0.249 -4.693 1.00 90.94 121 GLU A O 1
ATOM 914 N N . LEU A 1 122 ? 12.003 -0.106 -4.848 1.00 89.50 122 LEU A N 1
ATOM 915 C CA . LEU A 1 122 ? 11.952 0.064 -6.294 1.00 89.50 122 LEU A CA 1
ATOM 916 C C . LEU A 1 122 ? 11.738 1.517 -6.739 1.00 89.50 122 LEU A C 1
ATOM 918 O O . LEU A 1 122 ? 11.639 1.789 -7.942 1.00 89.50 122 LEU A O 1
ATOM 922 N N . ASP A 1 123 ? 11.694 2.445 -5.782 1.00 91.06 123 ASP A N 1
ATOM 923 C CA . ASP A 1 123 ? 11.415 3.866 -5.986 1.00 91.06 123 ASP A CA 1
ATOM 924 C C . ASP A 1 123 ? 10.148 4.119 -6.833 1.00 91.06 123 ASP A C 1
ATOM 926 O O . ASP A 1 123 ? 10.121 4.925 -7.772 1.00 91.06 123 ASP A O 1
ATOM 930 N N . LEU A 1 124 ? 9.077 3.378 -6.535 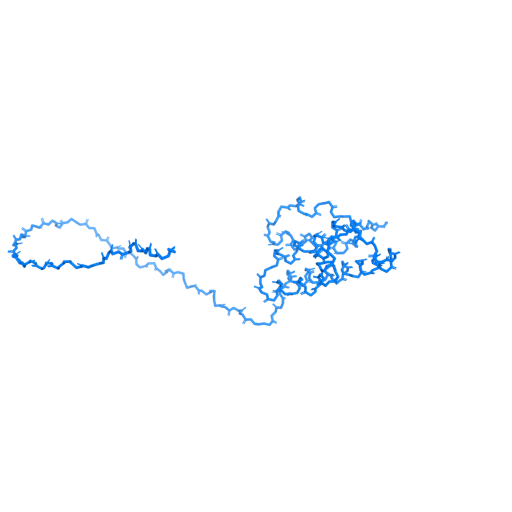1.00 93.12 124 LEU A N 1
ATOM 931 C CA . LEU A 1 124 ? 7.846 3.395 -7.320 1.00 93.12 124 LEU A CA 1
ATOM 932 C C . LEU A 1 124 ? 7.057 4.686 -7.106 1.00 93.12 124 LEU A C 1
ATOM 934 O O . LEU A 1 124 ? 6.921 5.199 -5.999 1.00 93.12 124 LEU A O 1
ATOM 938 N N . THR A 1 125 ? 6.446 5.175 -8.185 1.00 96.50 125 THR A N 1
ATOM 939 C CA . THR A 1 125 ? 5.409 6.211 -8.116 1.00 96.50 125 THR A CA 1
ATOM 940 C C . THR A 1 125 ? 4.044 5.557 -8.298 1.00 96.50 125 THR A C 1
ATOM 942 O O . THR A 1 125 ? 3.750 5.045 -9.380 1.00 96.50 125 THR A O 1
ATOM 945 N N . VAL A 1 126 ? 3.218 5.566 -7.251 1.00 97.00 126 VAL A N 1
ATOM 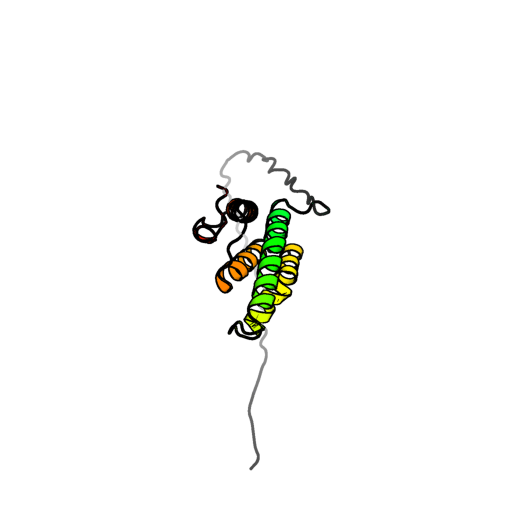946 C CA . VAL A 1 126 ? 1.866 4.976 -7.263 1.00 97.00 126 VAL A CA 1
ATOM 947 C C . VAL A 1 126 ? 0.806 5.983 -7.726 1.00 97.00 126 VAL A C 1
ATOM 949 O O . VAL A 1 126 ? 1.085 7.171 -7.907 1.00 97.00 126 VAL A O 1
ATOM 952 N N . SER A 1 127 ? -0.434 5.540 -7.932 1.00 97.25 127 SER A N 1
ATOM 953 C CA . SER A 1 127 ? -1.546 6.464 -8.173 1.00 97.25 127 SER A CA 1
ATOM 954 C C . SER A 1 127 ? -1.955 7.220 -6.901 1.00 97.25 127 SER A C 1
ATOM 956 O O . SER A 1 127 ? -1.756 6.748 -5.780 1.00 97.25 127 SER A O 1
ATOM 958 N N . GLU A 1 128 ? -2.612 8.372 -7.068 1.00 96.25 128 GLU A N 1
ATOM 959 C CA . GLU A 1 1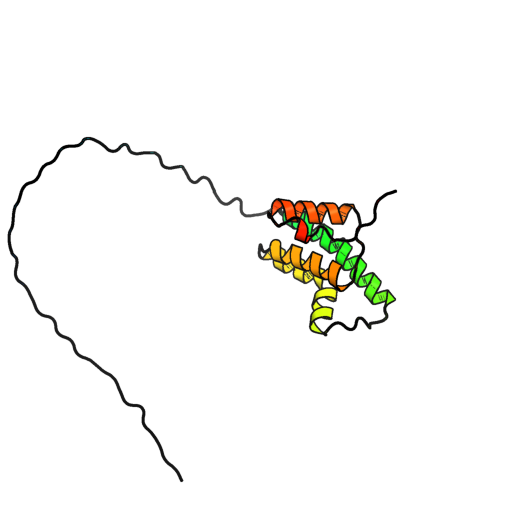28 ? -3.243 9.102 -5.956 1.00 96.25 128 GLU A CA 1
ATOM 960 C C . GLU A 1 128 ? -4.259 8.228 -5.199 1.00 96.25 128 GLU A C 1
ATOM 962 O O . GLU A 1 128 ? -4.361 8.287 -3.974 1.00 96.25 128 GLU A O 1
ATOM 967 N N . THR A 1 129 ? -4.979 7.360 -5.920 1.00 97.19 129 THR A N 1
ATOM 968 C CA . THR A 1 129 ? -5.945 6.433 -5.315 1.00 97.19 129 THR A CA 1
ATOM 969 C C . THR A 1 129 ? -5.247 5.448 -4.380 1.00 97.19 129 THR A C 1
ATOM 971 O O . THR A 1 129 ? -5.680 5.284 -3.240 1.00 97.19 129 THR A O 1
ATOM 974 N N . THR A 1 130 ? -4.146 4.838 -4.815 1.00 98.25 130 THR A N 1
ATOM 975 C CA . THR A 1 130 ? -3.365 3.911 -3.983 1.00 98.25 130 THR A CA 1
ATOM 976 C C . THR A 1 130 ? -2.729 4.610 -2.794 1.00 98.25 130 THR A C 1
ATOM 978 O O . THR A 1 130 ? -2.807 4.096 -1.679 1.00 98.25 130 THR A O 1
ATOM 981 N N . PHE A 1 131 ? -2.199 5.821 -2.979 1.00 98.00 131 PHE A N 1
ATOM 982 C CA . PHE A 1 131 ? -1.722 6.631 -1.859 1.00 98.00 131 PHE A CA 1
ATOM 983 C C . PHE A 1 131 ? -2.828 6.881 -0.821 1.00 98.00 131 PHE A C 1
ATOM 985 O O . PHE A 1 131 ? -2.616 6.694 0.377 1.00 98.00 131 PHE A O 1
ATOM 992 N N . ALA A 1 132 ? -4.039 7.230 -1.263 1.00 97.69 132 ALA A N 1
ATOM 993 C CA . ALA A 1 132 ? -5.170 7.441 -0.365 1.00 97.69 132 ALA A CA 1
ATOM 994 C C . ALA A 1 132 ? -5.591 6.160 0.381 1.00 97.69 132 ALA A C 1
ATOM 996 O O . ALA A 1 132 ? -6.030 6.240 1.529 1.00 97.69 132 ALA A O 1
ATOM 997 N N . LEU A 1 133 ? -5.470 4.983 -0.241 1.00 98.31 133 LEU A N 1
ATOM 998 C CA . LEU A 1 133 ? -5.740 3.693 0.405 1.00 98.31 133 LEU A CA 1
ATOM 999 C C . LEU A 1 133 ? -4.692 3.363 1.475 1.00 98.31 133 LEU A C 1
ATOM 1001 O O . LEU A 1 133 ? -5.068 3.025 2.597 1.00 98.31 133 LEU A O 1
ATOM 1005 N N . ILE A 1 134 ? -3.406 3.550 1.161 1.00 98.31 134 ILE A N 1
ATOM 1006 C CA . ILE A 1 134 ? -2.289 3.414 2.109 1.00 98.31 134 ILE A CA 1
ATOM 1007 C C . ILE A 1 134 ? -2.500 4.342 3.310 1.00 98.31 134 ILE A C 1
ATOM 1009 O O . ILE A 1 134 ? -2.434 3.904 4.458 1.00 98.31 134 ILE A O 1
ATOM 1013 N N . ALA A 1 135 ? -2.842 5.609 3.059 1.00 97.94 135 ALA A N 1
ATOM 1014 C CA . ALA A 1 135 ? -3.088 6.581 4.116 1.00 97.94 135 ALA A CA 1
ATOM 1015 C C . ALA A 1 135 ? -4.281 6.193 5.004 1.00 97.94 135 ALA A C 1
ATOM 1017 O O . ALA A 1 135 ? -4.192 6.281 6.228 1.00 97.94 135 ALA A O 1
ATOM 1018 N N . LYS A 1 136 ? -5.392 5.726 4.416 1.00 97.88 136 LYS A N 1
ATOM 1019 C CA . LYS A 1 136 ? -6.549 5.230 5.181 1.00 97.88 136 LYS A CA 1
ATOM 1020 C C . LYS A 1 136 ? -6.174 4.039 6.059 1.00 97.88 136 LYS A C 1
ATOM 1022 O O . LYS A 1 136 ? -6.557 4.021 7.226 1.00 97.88 136 LYS A O 1
ATOM 1027 N N . ALA A 1 137 ? -5.415 3.083 5.523 1.00 97.50 137 ALA A N 1
ATOM 1028 C CA . ALA A 1 137 ? -4.954 1.916 6.268 1.00 97.50 137 ALA A CA 1
ATOM 1029 C C . ALA A 1 137 ? -4.043 2.312 7.443 1.00 97.50 137 ALA A C 1
ATOM 1031 O O . ALA A 1 137 ? -4.300 1.913 8.579 1.00 97.50 137 ALA A O 1
ATOM 1032 N N . GLY A 1 138 ? -3.044 3.166 7.199 1.00 97.00 138 GLY A N 1
ATOM 1033 C CA . GLY A 1 138 ? -2.136 3.656 8.236 1.00 97.00 138 GLY A CA 1
ATOM 1034 C C . GLY A 1 138 ? -2.856 4.421 9.352 1.00 97.00 138 GLY A C 1
ATOM 1035 O O . GLY A 1 138 ? -2.637 4.149 10.533 1.00 97.00 138 GLY A O 1
ATOM 1036 N N . VAL A 1 139 ? -3.789 5.315 8.997 1.00 97.31 139 VAL A N 1
ATOM 1037 C CA . VAL A 1 139 ? -4.621 6.045 9.974 1.00 97.31 139 VAL A CA 1
ATOM 1038 C C . VAL A 1 139 ? -5.498 5.093 10.789 1.00 97.31 139 VAL A C 1
ATOM 1040 O O . VAL A 1 139 ? -5.558 5.221 12.010 1.00 97.31 139 VAL A O 1
ATOM 1043 N N . GLN A 1 140 ? -6.158 4.130 10.140 1.00 96.12 140 GLN A N 1
ATOM 1044 C CA . GLN A 1 140 ? -7.014 3.139 10.804 1.00 96.12 140 GLN A CA 1
ATOM 1045 C C . GLN A 1 140 ? -6.234 2.310 11.837 1.00 96.12 140 GLN A C 1
ATOM 1047 O O . GLN A 1 140 ? -6.775 1.982 12.892 1.00 96.12 140 GLN A O 1
ATOM 1052 N N . MET A 1 141 ? -4.971 1.992 11.548 1.00 95.25 141 MET A N 1
ATOM 1053 C CA . MET A 1 141 ? -4.088 1.241 12.445 1.00 95.25 141 MET A CA 1
ATOM 1054 C C . MET A 1 141 ? -3.385 2.114 13.496 1.00 95.25 141 MET A C 1
ATOM 1056 O O . MET A 1 141 ? -2.684 1.584 14.354 1.00 95.25 141 MET A O 1
ATOM 1060 N N . GLY A 1 142 ? -3.564 3.440 13.463 1.00 95.44 142 GLY A N 1
ATOM 1061 C CA . GLY A 1 142 ? -2.897 4.360 14.388 1.00 95.44 142 GLY A CA 1
ATOM 1062 C C . GLY A 1 142 ? -1.386 4.474 14.158 1.00 95.44 142 GLY A C 1
ATOM 1063 O O . GLY A 1 142 ? -0.649 4.819 15.081 1.00 95.44 142 GLY A O 1
ATOM 1064 N N . MET A 1 143 ? -0.918 4.175 12.946 1.00 93.31 143 MET A N 1
ATOM 1065 C CA . MET A 1 143 ? 0.489 4.307 12.578 1.00 93.31 143 MET A CA 1
ATOM 1066 C C . MET A 1 143 ? 0.870 5.793 12.420 1.00 93.31 143 MET A C 1
ATOM 1068 O O . MET A 1 143 ? 0.028 6.611 12.035 1.00 93.31 143 MET A O 1
ATOM 1072 N N . PRO A 1 144 ? 2.127 6.185 12.693 1.00 95.25 144 PRO A N 1
ATOM 1073 C CA . PRO A 1 144 ? 2.579 7.556 12.474 1.00 95.25 144 PRO A CA 1
ATOM 1074 C C . PRO A 1 144 ? 2.490 7.950 10.995 1.00 95.25 144 PRO A C 1
ATOM 1076 O O . PRO A 1 144 ? 2.942 7.206 10.132 1.00 95.25 144 PRO A O 1
ATOM 1079 N N . THR A 1 145 ? 2.012 9.158 10.681 1.00 93.38 145 THR A N 1
ATOM 1080 C CA . THR A 1 145 ? 1.918 9.631 9.284 1.00 93.38 145 THR A CA 1
ATOM 1081 C C . THR A 1 145 ? 3.261 9.603 8.550 1.00 93.38 145 THR A C 1
ATOM 1083 O O . THR A 1 145 ? 3.302 9.399 7.339 1.00 93.38 145 THR A O 1
ATOM 1086 N N . SER A 1 146 ? 4.375 9.765 9.274 1.00 93.94 146 SER A N 1
ATOM 1087 C CA . SER A 1 146 ? 5.728 9.654 8.718 1.00 93.94 146 SER A CA 1
ATOM 1088 C C . SER A 1 146 ? 6.002 8.307 8.046 1.00 93.94 146 SER A C 1
ATOM 1090 O O . SER A 1 146 ? 6.879 8.248 7.194 1.00 93.94 146 SER A O 1
ATOM 1092 N N . THR A 1 147 ? 5.253 7.252 8.386 1.00 92.19 147 THR A N 1
ATOM 1093 C CA . THR A 1 147 ? 5.406 5.917 7.802 1.00 92.19 147 THR A CA 1
ATOM 1094 C C . THR A 1 147 ? 5.049 5.867 6.311 1.00 92.19 147 THR A C 1
ATOM 1096 O O . THR A 1 147 ? 5.654 5.094 5.582 1.00 92.19 147 THR A O 1
ATOM 1099 N N . TRP A 1 148 ? 4.131 6.708 5.818 1.00 93.50 148 TRP A N 1
ATOM 1100 C CA . TRP A 1 148 ? 3.767 6.749 4.387 1.00 93.50 148 TRP A CA 1
ATOM 1101 C C . TRP A 1 148 ? 3.852 8.146 3.758 1.00 93.50 148 TRP A C 1
ATOM 1103 O O . TRP A 1 148 ? 3.561 8.308 2.575 1.00 93.50 148 TRP A O 1
ATOM 1113 N N . ALA A 1 149 ? 4.261 9.170 4.514 1.00 91.81 149 ALA A N 1
ATOM 1114 C CA . ALA A 1 149 ? 4.311 10.556 4.038 1.00 91.81 149 ALA A CA 1
ATOM 1115 C C . ALA A 1 149 ? 5.206 10.761 2.802 1.00 91.81 149 ALA A C 1
ATOM 1117 O O . ALA A 1 149 ? 4.943 11.657 2.004 1.00 91.81 149 ALA A O 1
ATOM 1118 N N . ASN A 1 150 ? 6.242 9.934 2.640 1.00 91.44 150 ASN A N 1
ATOM 1119 C CA . ASN A 1 150 ? 7.213 10.050 1.550 1.00 91.44 150 ASN A CA 1
ATOM 1120 C C . ASN A 1 150 ? 6.853 9.214 0.311 1.00 91.44 150 ASN A C 1
ATOM 1122 O O . ASN A 1 150 ? 7.602 9.229 -0.664 1.00 91.44 150 ASN A O 1
ATOM 1126 N N . VAL A 1 151 ? 5.725 8.492 0.325 1.00 94.38 151 VAL A N 1
ATOM 1127 C CA . VAL A 1 151 ? 5.286 7.686 -0.822 1.00 94.38 151 VAL A CA 1
ATOM 1128 C C . VAL A 1 151 ? 5.033 8.598 -2.024 1.00 94.38 151 VAL A C 1
ATOM 1130 O O . VAL A 1 151 ? 4.134 9.447 -2.014 1.00 94.38 151 VAL A O 1
ATOM 1133 N N . LYS A 1 152 ? 5.822 8.402 -3.085 1.00 93.69 152 LYS A N 1
ATOM 1134 C CA . LYS A 1 152 ? 5.665 9.115 -4.355 1.00 93.69 152 LYS A CA 1
ATOM 1135 C C . LYS A 1 152 ? 4.349 8.711 -4.999 1.00 93.69 152 LYS A C 1
ATOM 1137 O O . LYS A 1 152 ? 4.085 7.530 -5.209 1.00 93.69 152 LYS A O 1
ATOM 1142 N N . HIS A 1 153 ? 3.542 9.696 -5.363 1.00 93.81 153 HIS A N 1
ATOM 1143 C CA . HIS A 1 153 ? 2.270 9.460 -6.025 1.00 93.81 153 HIS A CA 1
ATOM 1144 C C . HIS A 1 153 ? 2.038 10.484 -7.130 1.00 93.81 153 HIS A C 1
ATOM 1146 O O . HIS A 1 153 ? 2.434 11.647 -7.015 1.00 93.81 153 HIS A O 1
ATOM 1152 N N . ALA A 1 154 ? 1.417 10.039 -8.219 1.00 86.81 154 ALA A N 1
ATOM 1153 C CA . ALA A 1 154 ? 1.045 10.924 -9.309 1.00 86.81 154 ALA A CA 1
ATOM 1154 C C . ALA A 1 154 ? 0.026 11.952 -8.800 1.00 86.81 154 ALA A C 1
ATOM 1156 O O . ALA A 1 154 ? -1.041 11.584 -8.315 1.00 86.81 154 ALA A O 1
ATOM 1157 N N . GLN A 1 155 ? 0.370 13.233 -8.908 1.00 71.44 155 GLN A N 1
ATOM 1158 C CA . GLN A 1 155 ? -0.562 14.333 -8.683 1.00 71.44 155 GLN A CA 1
ATOM 1159 C C . GLN A 1 155 ? -1.465 14.410 -9.919 1.00 71.44 155 GLN A C 1
ATOM 1161 O O . GLN A 1 155 ? -0.957 14.520 -11.039 1.00 71.44 155 GLN A O 1
ATOM 1166 N N . ASN A 1 156 ? -2.781 14.300 -9.744 1.00 52.34 156 ASN A N 1
ATOM 1167 C CA . ASN A 1 156 ? -3.706 14.554 -10.844 1.00 52.34 156 ASN A CA 1
ATOM 1168 C C . ASN A 1 156 ? -3.616 16.057 -11.206 1.00 52.34 156 ASN A C 1
ATOM 1170 O O . ASN A 1 156 ? -3.605 16.874 -10.282 1.00 52.34 156 ASN A O 1
ATOM 1174 N N . PRO A 1 157 ? -3.471 16.434 -12.491 1.00 47.22 157 PRO A N 1
ATOM 1175 C CA . PRO A 1 157 ? -3.401 17.838 -12.904 1.00 47.22 157 PRO A CA 1
ATOM 1176 C C . PRO A 1 157 ? -4.696 18.615 -12.637 1.00 47.22 157 PRO A C 1
ATOM 1178 O O . PRO A 1 157 ? -5.786 17.995 -12.642 1.00 47.22 157 PRO A O 1
#

pLDDT: mean 73.85, std 24.41, range [33.25, 98.31]

Radius of gyration: 31.5 Å; Cα contacts (8 Å, |Δi|>4): 118; chains: 1; bounding box: 68×62×89 Å

Foldseek 3Di:
DDDDDDDDDDDDDDDDDDDDDDDDDDDDDDDDDDDDDDPPDPPPPPDPDDDDQDLLLVLLLVLLVQLLVQLVVVCVVVVNDPPDPPVLVVCNNCVSVVLVVCSVVVNSVVSLLSSLSSCVSSVDAAEPSNLVSSQVNCVVVVHDPVSSVPRHYDDDD

Sequence (157 aa):
MLVSSSSTGTPYDSQAGAADPGAGQETGASTRRPARLTPGVSSTYIRFRESAVSLLDRWIESAADEVQRLVNLQFARAGVMVQASALDQAGLHDGKEIIRDYLDHGEPGLALEHVLYMIEELDLTVSETTFALIAKAGVQMGMPTSTWANVKHAQNP

Solvent-accessible surface area (backbone atoms only — not comparable to full-atom values): 10325 Å² total; per-residue (Å²): 135,84,88,78,89,84,90,85,80,86,85,90,89,86,85,90,85,81,88,86,89,79,89,80,90,82,90,80,93,75,90,80,86,84,85,77,85,72,88,76,70,85,79,81,72,71,81,86,78,86,91,71,86,48,72,54,54,53,30,46,52,58,30,30,55,55,51,44,54,52,49,53,50,48,48,69,71,57,64,80,66,68,95,55,55,78,66,54,48,49,56,50,75,50,33,52,62,53,30,49,54,28,45,78,72,72,34,57,67,61,22,46,50,51,48,49,46,54,34,61,80,67,70,44,70,42,48,49,68,40,50,53,27,50,50,51,40,36,56,74,71,69,48,64,66,79,81,59,67,80,63,47,50,52,76,82,131

Secondary structure (DSSP, 8-state):
-------------------------------------------------SS---HHHHHHHHHHHHHHHHHHHHHHHHTT-----HHHHHHHHTHHHHHHHHHHTT-HHHHHHHHHHHHHHTT--B-HHHHHHHHHHHHHTT--GGGTTT--BPPP-

Nearest PDB structures (foldseek):
  3t48-assembly2_B  TM=5.386E-01  e=4.641E+00  Staphylococcus aureus subsp. aureus Mu50
  4hnm-assembly1_A  TM=2.703E-01  e=7.820E+00  Homo sapiens

Mean predicted aligned error: 16.42 Å